Protein AF-A0A0D6L7L0-F1 (afdb_monomer)

Radius of gyration: 19.65 Å; Cα contacts (8 Å, |Δi|>4): 202; chains: 1; bounding box: 40×31×71 Å

Secondary structure (DSSP, 8-state):
-----------------------TTTS---EEEEETTT--EEEEEEE--TTT-EEEEEEE-SS-EEEEEEE-BTTTT-EEEETTEEEEEETTEEEEE-TTS-EEEEEEE--

Structure (mmCIF, N/CA/C/O backbone):
data_AF-A0A0D6L7L0-F1
#
_entry.id   AF-A0A0D6L7L0-F1
#
loop_
_atom_site.group_PDB
_atom_site.id
_atom_site.type_symbol
_atom_site.label_atom_id
_atom_site.label_alt_id
_atom_site.label_comp_id
_atom_site.label_asym_id
_atom_site.label_entity_id
_atom_site.label_seq_id
_atom_site.pdbx_PDB_ins_code
_atom_site.Cartn_x
_atom_site.Cartn_y
_atom_site.Cartn_z
_atom_site.occupancy
_atom_site.B_iso_or_equiv
_atom_site.auth_seq_id
_atom_site.auth_comp_id
_atom_site.auth_asym_id
_atom_site.auth_atom_id
_atom_site.pdbx_PDB_model_num
ATOM 1 N N . MET A 1 1 ? -24.333 -20.170 59.127 1.00 37.88 1 MET A N 1
ATOM 2 C CA . MET A 1 1 ? -23.248 -21.092 58.732 1.00 37.88 1 MET A CA 1
ATOM 3 C C . MET A 1 1 ? -22.608 -20.546 57.472 1.00 37.88 1 MET A C 1
ATOM 5 O O . MET A 1 1 ? -23.316 -20.328 56.500 1.00 37.88 1 MET A O 1
ATOM 9 N N . ALA A 1 2 ? -21.316 -20.231 57.535 1.00 33.78 2 ALA A N 1
ATOM 10 C CA . ALA A 1 2 ? -20.531 -19.780 56.394 1.00 33.78 2 ALA A CA 1
ATOM 11 C C . ALA A 1 2 ? -19.946 -20.996 55.666 1.00 33.78 2 ALA A C 1
ATOM 13 O O . ALA A 1 2 ? -19.421 -21.904 56.309 1.00 33.78 2 ALA A O 1
ATOM 14 N N . THR A 1 3 ? -19.986 -20.987 54.338 1.00 40.34 3 THR A N 1
ATOM 15 C CA . THR A 1 3 ? -19.141 -21.849 53.507 1.00 40.34 3 THR A CA 1
ATOM 16 C C . THR A 1 3 ? -18.537 -20.968 52.420 1.00 40.34 3 THR A C 1
ATOM 18 O O . THR A 1 3 ? -19.247 -20.266 51.706 1.00 40.34 3 THR A O 1
ATOM 21 N N . ILE A 1 4 ? -17.206 -20.926 52.399 1.00 45.66 4 ILE A N 1
ATOM 22 C CA . ILE A 1 4 ? -16.353 -20.106 51.532 1.00 45.66 4 ILE A CA 1
ATOM 23 C C . ILE A 1 4 ? -15.874 -20.979 50.355 1.00 45.66 4 ILE A C 1
ATOM 25 O O . ILE A 1 4 ? -15.735 -22.188 50.528 1.00 45.66 4 ILE A O 1
ATOM 29 N N . LEU A 1 5 ? -15.506 -20.313 49.245 1.00 41.06 5 LEU A N 1
ATOM 30 C CA . LEU A 1 5 ? -14.742 -20.754 48.051 1.00 41.06 5 LEU A CA 1
ATOM 31 C C . LEU A 1 5 ? -15.645 -21.211 46.885 1.00 41.06 5 LEU A C 1
ATOM 33 O O . LEU A 1 5 ? -16.557 -21.989 47.083 1.00 41.06 5 LEU A O 1
ATOM 37 N N . SER A 1 6 ? -15.488 -20.792 45.626 1.00 37.50 6 SER A N 1
ATOM 38 C CA . SER A 1 6 ? -14.376 -20.155 44.919 1.00 37.50 6 SER A CA 1
ATOM 39 C C . SER A 1 6 ? -14.898 -19.413 43.670 1.00 37.50 6 SER A C 1
ATOM 41 O O . SER A 1 6 ? -16.055 -19.519 43.280 1.00 37.50 6 SER A O 1
ATOM 43 N N . ARG A 1 7 ? -14.013 -18.614 43.083 1.00 43.06 7 ARG A N 1
ATOM 44 C CA . ARG A 1 7 ? -14.192 -17.517 42.129 1.00 43.06 7 ARG A CA 1
ATOM 45 C C . ARG A 1 7 ? -14.733 -17.902 40.738 1.00 43.06 7 ARG A C 1
ATOM 47 O O . ARG A 1 7 ? -14.266 -18.847 40.123 1.00 43.06 7 ARG A O 1
ATOM 54 N N . ARG A 1 8 ? -15.593 -17.004 40.232 1.00 46.03 8 ARG A N 1
ATOM 55 C CA . ARG A 1 8 ? -15.661 -16.430 38.868 1.00 46.03 8 ARG A CA 1
ATOM 56 C C . ARG A 1 8 ? -15.333 -17.353 37.685 1.00 46.03 8 ARG A C 1
ATOM 58 O O . ARG A 1 8 ? -14.169 -17.483 37.340 1.00 46.03 8 ARG A O 1
ATOM 65 N N . TYR A 1 9 ? -16.361 -17.739 36.934 1.00 35.69 9 TYR A N 1
ATOM 66 C CA . TYR A 1 9 ? -16.310 -17.758 35.467 1.00 35.69 9 TYR A CA 1
ATOM 67 C C . TYR A 1 9 ? -17.675 -17.313 34.934 1.00 35.69 9 TYR A C 1
ATOM 69 O O . TYR A 1 9 ? -18.637 -18.074 34.916 1.00 35.69 9 TYR A O 1
ATOM 77 N N . VAL A 1 10 ? -17.773 -16.033 34.569 1.00 38.84 10 VAL A N 1
ATOM 78 C CA . VAL A 1 10 ? -18.912 -15.506 33.812 1.00 38.84 10 VAL A CA 1
ATOM 79 C C . VAL A 1 10 ? -18.726 -15.990 32.377 1.00 38.84 10 VAL A C 1
ATOM 81 O O . VAL A 1 10 ? -17.854 -15.500 31.664 1.00 38.84 10 VAL A O 1
ATOM 84 N N . LEU A 1 11 ? -1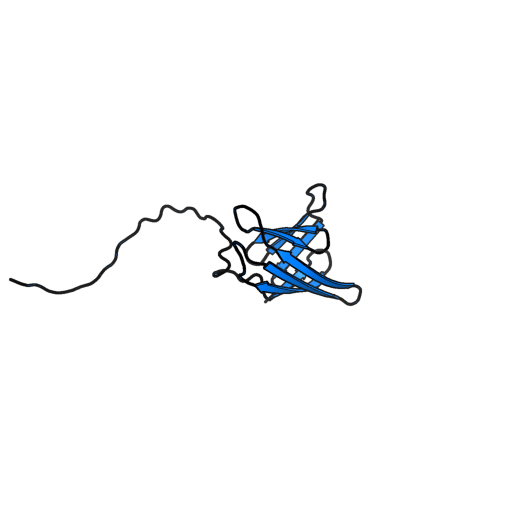9.504 -16.994 31.978 1.00 39.94 11 LEU A N 1
ATOM 85 C CA . LEU A 1 11 ? -19.617 -17.439 30.592 1.00 39.94 11 LEU A CA 1
ATOM 86 C C . LEU A 1 11 ? -20.422 -16.389 29.820 1.00 39.94 11 LEU A C 1
ATOM 88 O O . LEU A 1 11 ? -21.651 -16.403 29.837 1.00 39.94 11 LEU A O 1
ATOM 92 N N . ILE A 1 12 ? -19.731 -15.462 29.158 1.00 44.88 12 ILE A N 1
ATOM 93 C CA . ILE A 1 12 ? -20.353 -14.624 28.133 1.00 44.88 12 ILE A CA 1
ATOM 94 C C . ILE A 1 12 ? -20.426 -15.478 26.865 1.00 44.88 12 ILE A C 1
ATOM 96 O O . ILE A 1 12 ? -19.416 -15.752 26.222 1.00 44.88 12 ILE A O 1
ATOM 100 N N . HIS A 1 13 ? -21.636 -15.938 26.545 1.00 37.03 13 HIS A N 1
ATOM 101 C CA . HIS A 1 13 ? -21.997 -16.494 25.243 1.00 37.03 13 HIS A CA 1
ATOM 102 C C . HIS A 1 13 ? -21.946 -15.353 24.214 1.00 37.03 13 HIS A C 1
ATOM 104 O O . HIS A 1 13 ? -22.940 -14.684 23.939 1.00 37.03 13 HIS A O 1
ATOM 110 N N . SER A 1 14 ? -20.749 -15.075 23.703 1.00 39.44 14 SER A N 1
ATOM 111 C CA . SER A 1 14 ? -20.525 -14.099 22.643 1.00 39.44 14 SER A CA 1
ATOM 112 C C . SER A 1 14 ? -20.956 -14.709 21.313 1.00 39.44 14 SER A C 1
ATOM 114 O O . SER A 1 14 ? -20.230 -15.503 20.716 1.00 39.44 14 SER A O 1
ATOM 116 N N . SER A 1 15 ? -22.149 -14.346 20.848 1.00 41.50 15 SER A N 1
ATOM 117 C CA . SER A 1 15 ? -22.569 -14.548 19.463 1.00 41.50 15 SER A CA 1
ATOM 118 C C . SER A 1 15 ? -21.510 -13.959 18.531 1.00 41.50 15 SER A C 1
ATOM 120 O O . SER A 1 15 ? -21.223 -12.763 18.574 1.00 41.50 15 SER A O 1
ATOM 122 N N . ALA A 1 16 ? -20.904 -14.819 17.720 1.00 45.72 16 ALA A N 1
ATOM 123 C CA . ALA A 1 16 ? -19.863 -14.481 16.770 1.00 45.72 16 ALA A CA 1
ATOM 124 C C . ALA A 1 16 ? -20.340 -13.421 15.759 1.00 45.72 16 ALA A C 1
ATOM 126 O O . ALA A 1 16 ? -20.947 -13.752 14.744 1.00 45.72 16 ALA A O 1
ATOM 127 N N . CYS A 1 17 ? -19.999 -12.151 15.986 1.00 39.34 17 CYS A N 1
ATOM 128 C CA . CYS A 1 17 ? -19.551 -11.333 14.868 1.00 39.34 17 CYS A CA 1
ATOM 129 C C . CYS A 1 17 ? -18.041 -11.518 14.775 1.00 39.34 17 CYS A C 1
ATOM 131 O O . CYS A 1 17 ? -17.296 -10.936 15.561 1.00 39.34 17 CYS A O 1
ATOM 133 N N . ILE A 1 18 ? -17.583 -12.301 13.797 1.00 37.53 18 ILE A N 1
ATOM 134 C CA . ILE A 1 18 ? -16.221 -12.171 13.265 1.00 37.53 18 ILE A CA 1
ATOM 135 C C . ILE A 1 18 ? -16.203 -10.849 12.491 1.00 37.53 18 ILE A C 1
ATOM 137 O O . ILE A 1 18 ? -16.254 -10.782 11.266 1.00 37.53 18 ILE A O 1
ATOM 141 N N . CYS A 1 19 ? -16.259 -9.763 13.244 1.00 37.91 19 CYS A N 1
ATOM 142 C CA . CYS A 1 19 ? -16.050 -8.427 12.762 1.00 37.91 19 CYS A CA 1
ATOM 143 C C . CYS A 1 19 ? -14.525 -8.309 12.658 1.00 37.91 19 CYS A C 1
ATOM 145 O O . CYS A 1 19 ? -13.864 -8.127 13.675 1.00 37.91 19 CYS A O 1
ATOM 147 N N . PHE A 1 20 ? -13.968 -8.467 11.451 1.00 46.94 20 PHE A N 1
ATOM 148 C CA . PHE A 1 20 ? -12.577 -8.126 11.113 1.00 46.94 20 PHE A CA 1
ATOM 149 C C . PHE A 1 20 ? -12.352 -6.619 11.299 1.00 46.94 20 PHE A C 1
ATOM 151 O O . PHE A 1 20 ? -12.112 -5.879 10.346 1.00 46.94 20 PHE A O 1
ATOM 158 N N . ARG A 1 21 ? -12.488 -6.126 12.528 1.00 44.41 21 ARG A N 1
ATOM 159 C CA . ARG A 1 21 ? -11.803 -4.912 12.914 1.00 44.41 21 ARG A CA 1
ATOM 160 C C . ARG A 1 21 ? -10.345 -5.332 12.904 1.00 44.41 21 ARG A C 1
ATOM 162 O O . ARG A 1 21 ? -9.982 -6.269 13.611 1.00 44.41 21 ARG A O 1
ATOM 169 N N . SER A 1 22 ? -9.550 -4.722 12.038 1.00 48.56 22 SER A N 1
ATOM 170 C CA . SER A 1 22 ? -8.099 -4.778 12.148 1.00 48.56 22 SER A CA 1
ATOM 171 C C . SER A 1 22 ? -7.779 -4.110 13.481 1.00 48.56 22 SER A C 1
ATOM 173 O O . SER A 1 22 ? -7.553 -2.906 13.510 1.00 48.56 22 SER A O 1
ATOM 175 N N . ASP A 1 23 ? -7.933 -4.817 14.604 1.00 45.91 23 ASP A N 1
ATOM 176 C CA . ASP A 1 23 ? -7.568 -4.260 15.892 1.00 45.91 23 ASP A CA 1
ATOM 177 C C . ASP A 1 23 ? -6.066 -3.991 15.782 1.00 45.91 23 ASP A C 1
ATOM 179 O O . ASP A 1 23 ? -5.292 -4.942 15.605 1.00 45.91 23 ASP A O 1
ATOM 183 N N . PRO A 1 24 ? -5.629 -2.719 15.801 1.00 48.72 24 PRO A N 1
ATOM 184 C CA . PRO A 1 24 ? -4.225 -2.407 15.583 1.00 48.72 24 PRO A CA 1
ATOM 185 C C . PRO A 1 24 ? -3.333 -3.038 16.663 1.00 48.72 24 PRO A C 1
ATOM 187 O O . PRO A 1 24 ? -2.118 -3.134 16.479 1.00 48.72 24 PRO A O 1
ATOM 190 N N . SER A 1 25 ? -3.929 -3.472 17.785 1.00 47.09 25 SER A N 1
ATOM 191 C CA . SER A 1 25 ? -3.254 -4.215 18.846 1.00 47.09 25 SER A CA 1
ATOM 192 C C . SER A 1 25 ? -3.001 -5.692 18.511 1.00 47.09 25 SER A C 1
ATOM 194 O O . SER A 1 25 ? -2.004 -6.243 18.978 1.00 47.09 25 SER A O 1
ATOM 196 N N . GLU A 1 26 ? -3.826 -6.324 17.668 1.00 51.03 26 GLU A N 1
ATOM 197 C CA . GLU A 1 26 ? -3.698 -7.744 17.299 1.00 51.03 26 GLU A CA 1
ATOM 198 C C . GLU A 1 26 ? -2.933 -7.953 15.981 1.00 51.03 26 GLU A C 1
ATOM 200 O O . GLU A 1 26 ? -2.345 -9.015 15.765 1.00 51.03 26 GLU A O 1
ATOM 205 N N . CYS A 1 27 ? -2.852 -6.934 15.115 1.00 65.06 27 CYS A N 1
ATOM 206 C CA . CYS A 1 27 ? -1.995 -6.971 13.935 1.00 65.06 27 CYS A CA 1
ATOM 207 C C . CYS A 1 27 ? -1.328 -5.622 13.647 1.00 65.06 27 CYS A C 1
ATOM 209 O O . CYS A 1 27 ? -1.933 -4.667 13.175 1.00 65.06 27 CYS A O 1
ATOM 211 N N . THR A 1 28 ? -0.019 -5.547 13.894 1.00 73.38 28 THR A N 1
ATOM 212 C CA . THR A 1 28 ? 0.732 -4.330 13.577 1.00 73.38 28 THR A CA 1
ATOM 213 C C . THR A 1 28 ? 0.945 -4.206 12.067 1.00 73.38 28 THR A C 1
ATOM 215 O O . THR A 1 28 ? 1.458 -5.129 11.424 1.00 73.38 28 THR A O 1
ATOM 218 N N . TRP A 1 29 ? 0.594 -3.059 11.484 1.00 85.94 29 TRP A N 1
ATOM 219 C CA . TRP A 1 29 ? 0.964 -2.728 10.101 1.00 85.94 29 TRP A CA 1
ATOM 220 C C . TRP A 1 29 ? 2.433 -2.314 9.951 1.00 85.94 29 TRP A C 1
ATOM 222 O O . TRP A 1 29 ? 2.948 -2.233 8.834 1.00 85.94 29 TRP A O 1
ATOM 232 N N . SER A 1 30 ? 3.143 -2.156 11.071 1.00 90.31 30 SER A N 1
ATOM 233 C CA . SER A 1 30 ? 4.592 -2.000 11.075 1.00 90.31 30 SER A CA 1
ATOM 234 C C . SER A 1 30 ? 5.285 -3.264 10.579 1.00 90.31 30 SER A C 1
ATOM 236 O O . SER A 1 30 ? 4.929 -4.382 10.964 1.00 90.31 30 SER A O 1
ATOM 238 N N . GLY A 1 31 ? 6.328 -3.096 9.777 1.00 92.06 31 GLY A N 1
ATOM 239 C CA . GLY A 1 31 ? 7.211 -4.173 9.359 1.00 92.06 31 GLY A CA 1
ATOM 240 C C . GLY A 1 31 ? 7.618 -4.080 7.899 1.00 92.06 31 GLY A C 1
ATOM 241 O O . GLY A 1 31 ? 7.474 -3.049 7.242 1.00 92.06 31 GLY A O 1
ATOM 242 N N . ARG A 1 32 ? 8.158 -5.194 7.410 1.00 93.75 32 ARG A N 1
ATOM 243 C CA . ARG A 1 32 ? 8.570 -5.359 6.020 1.00 93.75 32 ARG A CA 1
ATOM 244 C C . ARG A 1 32 ? 7.416 -5.917 5.199 1.00 93.75 32 ARG A C 1
ATOM 246 O O . ARG A 1 32 ? 6.687 -6.800 5.648 1.00 93.75 32 ARG A O 1
ATOM 253 N N . TRP A 1 33 ? 7.284 -5.400 3.995 1.00 94.75 33 TRP A N 1
ATOM 254 C CA . TRP A 1 33 ? 6.254 -5.733 3.033 1.00 94.75 33 TRP A CA 1
ATOM 255 C C . TRP A 1 33 ? 6.900 -5.945 1.670 1.00 94.75 33 TRP A C 1
ATOM 257 O O . TRP A 1 33 ? 7.948 -5.371 1.363 1.00 94.75 33 TRP A O 1
ATOM 267 N N . MET A 1 34 ? 6.259 -6.761 0.843 1.00 95.19 34 MET A N 1
ATOM 268 C CA . MET A 1 34 ? 6.691 -7.010 -0.523 1.00 95.19 34 MET A CA 1
ATOM 269 C C . MET A 1 34 ? 5.543 -6.761 -1.491 1.00 95.19 34 MET A C 1
ATOM 271 O O . MET A 1 34 ? 4.433 -7.257 -1.292 1.00 95.19 34 MET A O 1
ATOM 275 N N . GLY A 1 35 ? 5.814 -5.981 -2.536 1.00 94.19 35 GLY A N 1
ATOM 276 C CA . GLY A 1 35 ? 4.860 -5.764 -3.618 1.00 94.19 35 GLY A CA 1
ATOM 277 C C . GLY A 1 35 ? 4.767 -6.991 -4.519 1.00 94.19 35 GLY A C 1
ATOM 278 O O . GLY A 1 35 ? 5.777 -7.425 -5.062 1.00 94.19 35 GLY A O 1
ATOM 279 N N . ALA A 1 36 ? 3.566 -7.528 -4.714 1.00 93.69 36 ALA A N 1
ATOM 280 C CA . ALA A 1 36 ? 3.316 -8.699 -5.548 1.00 93.69 36 ALA A CA 1
ATOM 281 C C . ALA A 1 36 ? 3.654 -8.442 -7.021 1.00 93.69 36 ALA A C 1
ATOM 283 O O . ALA A 1 36 ? 4.322 -9.263 -7.642 1.00 93.69 36 ALA A O 1
ATOM 284 N N . ASN A 1 37 ? 3.266 -7.280 -7.555 1.00 91.06 37 ASN A N 1
ATOM 285 C CA . ASN A 1 37 ? 3.479 -6.968 -8.972 1.00 91.06 37 ASN A CA 1
ATOM 286 C C . ASN A 1 37 ? 4.821 -6.276 -9.227 1.00 91.06 37 ASN A C 1
ATOM 288 O O . ASN A 1 37 ? 5.354 -6.345 -10.329 1.00 91.06 37 ASN A O 1
ATOM 292 N N . THR A 1 38 ? 5.368 -5.590 -8.222 1.00 89.12 38 THR A N 1
ATOM 293 C CA . THR A 1 38 ? 6.572 -4.761 -8.383 1.00 89.12 38 THR A CA 1
ATOM 294 C C . THR A 1 38 ? 7.827 -5.362 -7.761 1.00 89.12 38 THR A C 1
ATOM 296 O O . THR A 1 38 ? 8.911 -4.837 -7.988 1.00 89.12 38 THR A O 1
ATOM 299 N N . ALA A 1 39 ? 7.700 -6.408 -6.936 1.00 89.75 39 ALA A N 1
ATOM 300 C CA . ALA A 1 39 ? 8.782 -6.975 -6.123 1.00 89.75 39 ALA A CA 1
ATOM 301 C C . ALA A 1 39 ? 9.541 -5.933 -5.270 1.00 89.75 39 ALA A C 1
ATOM 303 O O . ALA A 1 39 ? 10.674 -6.151 -4.842 1.00 89.75 39 ALA A O 1
ATOM 304 N N . HIS A 1 40 ? 8.919 -4.780 -5.006 1.00 91.94 40 HIS A N 1
ATOM 305 C CA . HIS A 1 40 ? 9.512 -3.740 -4.179 1.00 91.94 40 HIS A CA 1
ATOM 306 C C . HIS A 1 40 ? 9.633 -4.225 -2.735 1.00 91.94 40 HIS A C 1
ATOM 308 O O . HIS A 1 40 ? 8.705 -4.841 -2.212 1.00 91.94 40 HIS A O 1
ATOM 314 N N . ASN A 1 41 ? 10.757 -3.909 -2.091 1.00 92.75 41 ASN A N 1
ATOM 315 C CA . ASN A 1 41 ? 10.929 -4.065 -0.653 1.00 92.75 41 ASN A CA 1
ATOM 316 C C . ASN A 1 41 ? 10.441 -2.782 0.020 1.00 92.75 41 ASN A C 1
ATOM 318 O O . ASN A 1 41 ? 10.997 -1.703 -0.214 1.00 92.75 41 ASN A O 1
ATOM 322 N N . ILE A 1 42 ? 9.367 -2.902 0.794 1.00 95.81 42 ILE A N 1
ATOM 323 C CA . ILE A 1 42 ? 8.727 -1.778 1.464 1.00 95.81 42 ILE A CA 1
ATOM 324 C C . ILE A 1 42 ? 8.871 -1.963 2.969 1.00 95.81 42 ILE A C 1
ATOM 326 O O . ILE A 1 42 ? 8.623 -3.040 3.506 1.00 95.81 42 ILE A O 1
ATOM 330 N N . TYR A 1 43 ? 9.251 -0.903 3.666 1.00 95.38 43 TYR A N 1
ATOM 331 C CA . TYR A 1 43 ? 9.238 -0.860 5.118 1.00 95.38 43 TYR A CA 1
ATOM 332 C C . TYR A 1 43 ? 8.205 0.153 5.578 1.00 95.38 43 TYR A C 1
ATOM 334 O O . TYR A 1 43 ? 8.293 1.319 5.198 1.00 95.38 43 TYR A O 1
ATOM 342 N N . CYS A 1 44 ? 7.255 -0.290 6.396 1.00 94.69 44 CYS A N 1
ATOM 343 C CA . CYS A 1 44 ? 6.225 0.568 6.956 1.00 94.69 44 CYS A CA 1
ATOM 344 C C . CYS A 1 44 ? 6.320 0.619 8.478 1.00 94.69 44 CYS A C 1
ATOM 346 O O . CYS A 1 44 ? 6.642 -0.376 9.134 1.00 94.69 44 CYS A O 1
ATOM 348 N N . ARG A 1 45 ? 5.989 1.775 9.040 1.00 93.69 45 ARG A N 1
ATOM 349 C CA . ARG A 1 45 ? 5.809 2.014 10.465 1.00 93.69 45 ARG A CA 1
ATOM 350 C C . ARG A 1 45 ? 4.387 2.508 10.690 1.00 93.69 45 ARG A C 1
ATOM 352 O O . ARG A 1 45 ? 3.977 3.497 10.100 1.00 93.69 45 ARG A O 1
ATOM 359 N N . TYR A 1 46 ? 3.664 1.812 11.551 1.00 91.44 46 TYR A N 1
ATOM 360 C CA . TYR A 1 46 ? 2.366 2.223 12.055 1.00 91.44 46 TYR A CA 1
ATOM 361 C C . TYR A 1 46 ? 2.531 2.973 13.374 1.00 91.44 46 TYR A C 1
ATOM 363 O O . TYR A 1 46 ? 3.191 2.469 14.288 1.00 91.44 46 TYR A O 1
ATOM 371 N N . ASP A 1 47 ? 1.889 4.131 13.480 1.00 90.12 47 ASP A N 1
ATOM 372 C CA . ASP A 1 47 ? 1.772 4.896 14.713 1.00 90.12 47 ASP A CA 1
ATOM 373 C C . ASP A 1 47 ? 0.291 4.961 15.125 1.00 90.12 47 ASP A C 1
ATOM 375 O O . ASP A 1 47 ? -0.582 5.356 14.353 1.00 90.12 47 ASP A O 1
ATOM 379 N N . ASN A 1 48 ? -0.010 4.567 16.366 1.00 86.31 48 ASN A N 1
ATOM 380 C CA . ASN A 1 48 ? -1.379 4.519 16.888 1.00 86.31 48 ASN A CA 1
ATOM 381 C C . ASN A 1 48 ? -1.849 5.901 17.378 1.00 86.31 48 ASN A C 1
ATOM 383 O O . ASN A 1 48 ? -2.063 6.110 18.573 1.00 86.31 48 ASN A O 1
ATOM 387 N N . ILE A 1 49 ? -1.930 6.859 16.457 1.00 82.94 49 ILE A N 1
ATOM 388 C CA . ILE A 1 49 ? -2.393 8.227 16.705 1.00 82.94 49 ILE A CA 1
ATOM 389 C C . ILE A 1 49 ? -3.782 8.464 16.092 1.00 82.94 49 ILE A C 1
ATOM 391 O O . ILE A 1 49 ? -4.101 7.967 15.017 1.00 82.94 49 ILE A O 1
ATOM 395 N N . GLY A 1 50 ? -4.633 9.240 16.765 1.00 80.88 50 GLY A N 1
ATOM 396 C CA . GLY A 1 50 ? -6.001 9.491 16.293 1.00 80.88 50 GLY A CA 1
ATOM 397 C C . GLY A 1 50 ? -6.922 8.271 16.428 1.00 80.88 50 GLY A C 1
ATOM 398 O O . GLY A 1 50 ? -6.764 7.464 17.340 1.00 80.88 50 GLY A O 1
ATOM 399 N N . THR A 1 51 ? -7.932 8.162 15.558 1.00 84.50 51 THR A N 1
ATOM 400 C CA . THR A 1 51 ? -8.963 7.108 15.651 1.00 84.50 51 THR A CA 1
ATOM 401 C C . THR A 1 51 ? -8.494 5.758 15.111 1.00 84.50 51 THR A C 1
ATOM 403 O O . THR A 1 51 ? -8.821 4.726 15.693 1.00 84.50 51 THR A O 1
ATOM 406 N N . CYS A 1 52 ? -7.754 5.766 14.002 1.00 87.56 52 CYS A N 1
ATOM 407 C CA . CYS A 1 52 ? -7.351 4.563 13.270 1.00 87.56 52 CYS A CA 1
ATOM 408 C C . CYS A 1 52 ? -5.828 4.409 13.131 1.00 87.56 52 CYS A C 1
ATOM 410 O O . CYS A 1 52 ? -5.377 3.403 12.587 1.00 87.56 52 CYS A O 1
ATOM 412 N N . GLY A 1 53 ? -5.049 5.390 13.594 1.00 89.88 53 GLY A N 1
ATOM 413 C CA . GLY A 1 53 ? -3.607 5.438 13.384 1.00 89.88 53 GLY A CA 1
ATOM 414 C C . GLY A 1 53 ? -3.191 6.066 12.056 1.00 89.88 53 GLY A C 1
ATOM 415 O O . GLY A 1 53 ? -4.012 6.403 11.201 1.00 89.88 53 GLY A O 1
ATOM 416 N N . SER A 1 54 ? -1.879 6.182 11.890 1.00 92.38 54 SER A N 1
ATOM 417 C CA . SER A 1 54 ? -1.219 6.594 10.654 1.00 92.38 54 SER A CA 1
ATOM 418 C C . SER A 1 54 ? -0.134 5.587 10.276 1.00 92.38 54 SER A C 1
ATOM 420 O O . SER A 1 54 ? 0.337 4.797 11.103 1.00 92.38 54 SER A O 1
ATOM 422 N N . ILE A 1 55 ? 0.243 5.576 9.001 1.00 93.19 55 ILE A N 1
ATOM 423 C CA . ILE A 1 55 ? 1.296 4.713 8.475 1.00 93.19 55 ILE A CA 1
ATOM 424 C C . ILE A 1 55 ? 2.299 5.539 7.672 1.00 93.19 55 ILE A C 1
ATOM 426 O O . ILE A 1 55 ? 1.923 6.339 6.820 1.00 93.19 55 ILE A O 1
ATOM 430 N N . ASP A 1 56 ? 3.584 5.333 7.939 1.00 95.81 56 ASP A N 1
ATOM 431 C CA . ASP A 1 56 ? 4.704 5.872 7.167 1.00 95.81 56 ASP 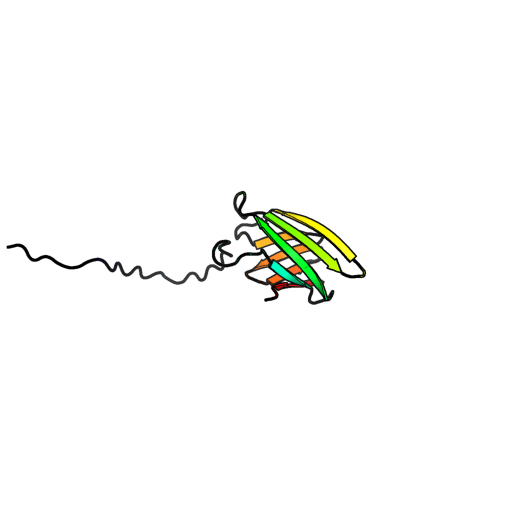A CA 1
ATOM 432 C C . ASP A 1 56 ? 5.417 4.715 6.472 1.00 95.81 56 ASP A C 1
ATOM 434 O O . ASP A 1 56 ? 5.874 3.780 7.129 1.00 95.81 56 ASP A O 1
ATOM 438 N N . CYS A 1 57 ? 5.485 4.747 5.144 1.00 95.94 57 CYS A N 1
ATOM 439 C CA . CYS A 1 57 ? 6.081 3.692 4.338 1.00 95.94 57 CYS A CA 1
ATOM 440 C C . CYS A 1 57 ? 7.229 4.229 3.487 1.00 95.94 57 CYS A C 1
ATOM 442 O O . CYS A 1 57 ? 7.157 5.301 2.887 1.00 95.94 57 CYS A O 1
ATOM 444 N N . SER A 1 58 ? 8.271 3.417 3.359 1.00 96.69 58 SER A N 1
ATOM 445 C CA . SER A 1 58 ? 9.429 3.670 2.510 1.00 96.69 58 SER A CA 1
ATOM 446 C C . SER A 1 58 ? 9.648 2.500 1.560 1.00 96.69 58 SER A C 1
ATOM 448 O O . SER A 1 58 ? 9.635 1.340 1.964 1.00 96.69 58 SER A O 1
ATOM 450 N N . ILE A 1 59 ? 9.842 2.803 0.282 1.00 94.88 59 ILE A N 1
ATOM 451 C CA . ILE A 1 59 ? 10.198 1.844 -0.757 1.00 94.88 59 ILE A CA 1
ATOM 452 C C . ILE A 1 59 ? 11.694 1.966 -0.995 1.00 94.88 59 ILE A C 1
ATOM 454 O O . ILE A 1 59 ? 12.188 3.045 -1.330 1.00 94.88 59 ILE A O 1
ATOM 458 N N . ASN A 1 60 ? 12.403 0.8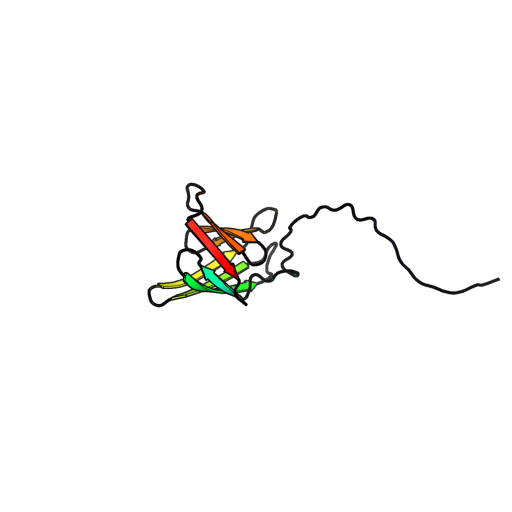51 -0.858 1.00 88.38 60 ASN A N 1
ATOM 459 C CA . ASN A 1 60 ? 13.820 0.769 -1.170 1.00 88.38 60 ASN A CA 1
ATOM 460 C C . ASN A 1 60 ? 14.053 -0.313 -2.228 1.00 88.38 60 ASN A C 1
ATOM 462 O O . ASN A 1 60 ? 14.245 -1.488 -1.913 1.00 88.38 60 ASN A O 1
ATOM 466 N N . HIS A 1 61 ? 14.026 0.096 -3.493 1.00 85.56 61 HIS A N 1
ATOM 467 C CA . HIS A 1 61 ? 14.353 -0.740 -4.640 1.00 85.56 61 HIS A CA 1
ATOM 468 C C . HIS A 1 61 ? 15.424 -0.061 -5.506 1.00 85.56 61 HIS A C 1
ATOM 470 O O . HIS A 1 61 ? 15.624 1.152 -5.433 1.00 85.56 61 HIS A O 1
ATOM 476 N N . PHE A 1 62 ? 16.130 -0.833 -6.340 1.00 84.00 62 PHE A N 1
ATOM 477 C CA . PHE A 1 62 ? 17.194 -0.295 -7.197 1.00 84.00 62 PHE A CA 1
ATOM 478 C C . PHE A 1 62 ? 16.678 0.794 -8.153 1.00 84.00 62 PHE A C 1
ATOM 480 O O . PHE A 1 62 ? 17.335 1.811 -8.347 1.00 84.00 62 PHE A O 1
ATOM 487 N N . THR A 1 63 ? 15.481 0.595 -8.708 1.00 83.56 63 THR A N 1
ATOM 488 C CA . THR A 1 63 ? 14.851 1.508 -9.676 1.00 83.56 63 THR A CA 1
ATOM 489 C C . THR A 1 63 ? 13.969 2.581 -9.043 1.00 83.56 63 THR A C 1
ATOM 491 O O . THR A 1 63 ? 13.630 3.552 -9.713 1.00 83.56 63 THR A O 1
ATOM 494 N N . LEU A 1 64 ? 13.573 2.418 -7.777 1.00 85.56 64 LEU A N 1
ATOM 495 C CA . LEU A 1 64 ? 12.644 3.322 -7.106 1.00 85.56 64 LEU A CA 1
ATOM 496 C C . LEU A 1 64 ? 12.981 3.449 -5.621 1.00 85.56 64 LEU A C 1
ATOM 498 O O . LEU A 1 64 ? 12.981 2.463 -4.881 1.00 85.56 64 LEU A O 1
ATOM 502 N N . LYS A 1 65 ? 13.191 4.693 -5.190 1.00 92.94 65 LYS A N 1
ATOM 503 C CA . LYS A 1 65 ? 13.303 5.083 -3.785 1.00 92.94 65 LYS A CA 1
ATOM 504 C C . LYS A 1 65 ? 12.250 6.138 -3.499 1.00 92.94 65 LYS A C 1
ATOM 506 O O . LYS A 1 65 ? 12.262 7.191 -4.129 1.00 92.94 65 LYS A O 1
ATOM 511 N N . ALA A 1 66 ? 11.335 5.845 -2.588 1.00 94.56 66 ALA A N 1
ATOM 512 C CA . ALA A 1 66 ? 10.234 6.743 -2.266 1.00 94.56 66 ALA A CA 1
ATOM 513 C C . ALA A 1 66 ? 9.851 6.606 -0.793 1.00 94.56 66 ALA A C 1
ATOM 515 O O . ALA A 1 66 ? 10.006 5.534 -0.212 1.00 94.56 66 ALA A O 1
ATOM 516 N N . GLN A 1 67 ? 9.324 7.675 -0.206 1.00 96.56 67 GLN A N 1
ATOM 517 C CA . GLN A 1 67 ? 8.744 7.666 1.132 1.00 96.56 67 GLN A CA 1
ATOM 518 C C . GLN A 1 67 ? 7.431 8.439 1.103 1.00 96.56 67 GLN A C 1
ATOM 520 O O . GLN A 1 67 ? 7.326 9.465 0.429 1.00 96.56 67 GLN A O 1
ATOM 525 N N . ASN A 1 68 ? 6.419 7.917 1.784 1.00 96.69 68 ASN A N 1
ATOM 526 C CA . ASN A 1 68 ? 5.106 8.530 1.852 1.00 96.69 68 ASN A CA 1
ATOM 527 C C . ASN A 1 68 ? 4.386 8.065 3.117 1.00 96.69 68 ASN A C 1
ATOM 529 O O . ASN A 1 68 ? 4.551 6.919 3.539 1.00 96.69 68 ASN A O 1
ATOM 533 N N . SER A 1 69 ? 3.581 8.951 3.688 1.00 95.94 69 SER A N 1
ATOM 534 C CA . SER A 1 69 ? 2.782 8.674 4.872 1.00 95.94 69 SER A CA 1
ATOM 535 C C . SER A 1 69 ? 1.329 9.065 4.652 1.00 95.94 69 SER A C 1
ATOM 537 O O . SER A 1 69 ? 1.019 9.907 3.807 1.00 95.94 69 SER A O 1
ATOM 539 N N . SER A 1 70 ? 0.439 8.414 5.393 1.00 94.88 70 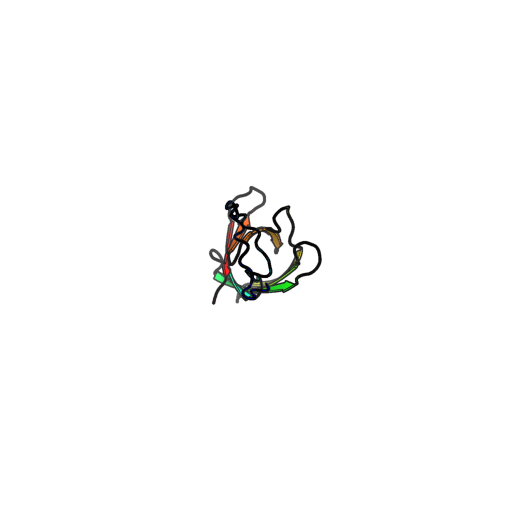SER A N 1
ATOM 540 C CA . SER A 1 70 ? -1.002 8.608 5.287 1.00 94.88 70 SER A CA 1
ATOM 541 C C . SER A 1 70 ? -1.696 8.230 6.584 1.00 94.88 70 SER A C 1
ATOM 543 O O . SER A 1 70 ? -1.260 7.315 7.290 1.00 94.88 70 SER A O 1
ATOM 545 N N . ASP A 1 71 ? -2.794 8.913 6.876 1.00 94.00 71 ASP A N 1
ATOM 546 C CA . ASP A 1 71 ? -3.703 8.494 7.933 1.00 94.00 71 ASP A CA 1
ATOM 547 C C . ASP A 1 71 ? -4.527 7.300 7.451 1.00 94.00 71 ASP A C 1
ATOM 549 O O . ASP A 1 71 ? -4.929 7.218 6.287 1.00 94.00 71 ASP A O 1
ATO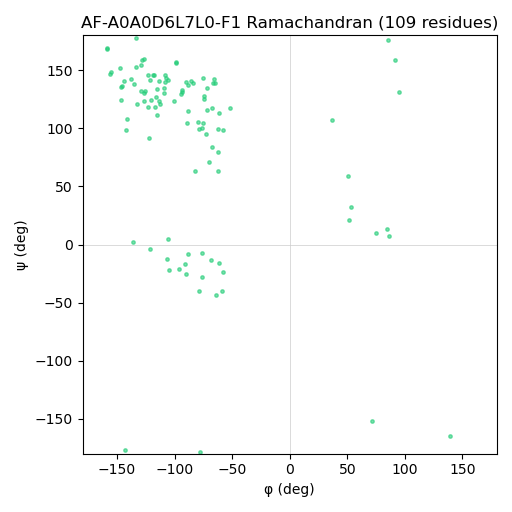M 553 N N . ILE A 1 72 ? -4.808 6.367 8.356 1.00 92.25 72 ILE A N 1
ATOM 554 C CA . ILE A 1 72 ? -5.765 5.304 8.074 1.00 92.25 72 ILE A CA 1
ATOM 555 C C . ILE A 1 72 ? -7.167 5.819 8.364 1.00 92.25 72 ILE A C 1
ATOM 557 O O . ILE A 1 72 ? -7.413 6.491 9.363 1.00 92.25 72 ILE A O 1
ATOM 561 N N . TYR A 1 73 ? -8.111 5.475 7.495 1.00 92.69 73 TYR A N 1
ATOM 562 C CA . TYR A 1 73 ? -9.478 5.962 7.594 1.0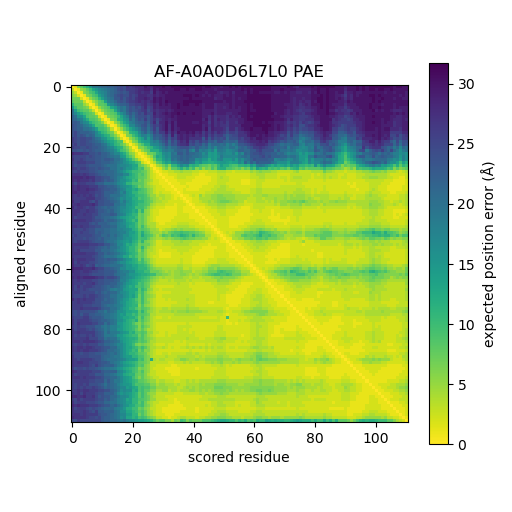0 92.69 73 TYR A CA 1
ATOM 563 C C . TYR A 1 73 ? -10.518 4.904 7.198 1.00 92.69 73 TYR A C 1
ATOM 565 O O . TYR A 1 73 ? -10.212 3.742 6.914 1.00 92.69 73 TYR A O 1
ATOM 573 N N . GLY A 1 74 ? -11.784 5.326 7.208 1.00 90.69 74 GLY A N 1
ATOM 574 C CA . GLY A 1 74 ? -12.952 4.487 6.953 1.00 90.69 74 GLY A CA 1
ATOM 575 C C . GLY A 1 74 ? -13.536 3.887 8.230 1.00 90.69 74 GLY A C 1
ATOM 576 O O . GLY A 1 74 ? -12.857 3.756 9.245 1.00 90.69 74 GLY A O 1
ATOM 577 N N . ASP A 1 75 ? -14.805 3.484 8.164 1.00 88.75 75 ASP A N 1
ATOM 578 C CA . ASP A 1 75 ? -15.572 3.010 9.328 1.00 88.75 75 ASP A CA 1
ATOM 579 C C . ASP A 1 75 ? -14.932 1.809 10.041 1.00 88.75 75 ASP A C 1
ATOM 581 O O . ASP A 1 75 ? -15.191 1.557 11.218 1.00 88.75 75 ASP A O 1
ATOM 585 N N . ARG A 1 76 ? -14.101 1.047 9.320 1.00 87.88 76 ARG A N 1
ATOM 586 C CA . ARG A 1 76 ? -13.405 -0.139 9.830 1.00 87.88 76 ARG A CA 1
ATOM 587 C C . ARG A 1 76 ? -11.915 0.081 10.077 1.00 87.88 76 ARG A C 1
ATOM 589 O O . ARG A 1 76 ? -11.249 -0.891 10.421 1.00 87.88 76 ARG A O 1
ATOM 596 N N . CYS A 1 77 ? -11.410 1.306 9.915 1.00 89.81 77 CYS A N 1
ATOM 597 C CA . CYS A 1 77 ? -9.977 1.597 9.906 1.00 89.81 77 CYS A CA 1
ATOM 598 C C . CYS A 1 77 ? -9.245 0.656 8.939 1.00 89.81 77 CYS A C 1
ATOM 600 O O . CYS A 1 77 ? -8.432 -0.159 9.354 1.00 89.81 77 CYS A O 1
ATOM 602 N N . ASP A 1 78 ? -9.618 0.679 7.662 1.00 90.81 78 ASP A N 1
ATOM 603 C CA . ASP A 1 78 ? -9.115 -0.265 6.658 1.00 90.81 78 ASP A CA 1
ATOM 604 C C . ASP A 1 78 ? -8.740 0.400 5.332 1.00 90.81 78 ASP A C 1
ATOM 606 O O . ASP A 1 78 ? -8.336 -0.296 4.405 1.00 90.81 78 ASP A O 1
ATOM 610 N N . ARG A 1 79 ? -8.854 1.726 5.217 1.00 94.88 79 ARG A N 1
ATOM 611 C CA . ARG A 1 79 ? -8.505 2.473 4.004 1.00 94.88 79 ARG A CA 1
ATOM 612 C C . ARG A 1 79 ? -7.241 3.282 4.216 1.00 94.88 79 ARG A C 1
ATOM 614 O O . ARG A 1 79 ? -7.055 3.861 5.284 1.00 94.88 79 ARG A O 1
ATOM 621 N N . ILE A 1 80 ? -6.390 3.304 3.199 1.00 95.06 80 ILE A N 1
ATOM 622 C CA . ILE A 1 80 ? -5.099 3.990 3.225 1.00 95.06 80 ILE A CA 1
ATOM 623 C C . ILE A 1 80 ? -4.814 4.537 1.832 1.00 95.06 80 ILE A C 1
ATOM 625 O O . ILE A 1 80 ? -4.961 3.799 0.864 1.00 95.06 80 ILE A O 1
ATOM 629 N N . ASP A 1 81 ? -4.327 5.769 1.730 1.00 95.62 81 ASP A N 1
ATOM 630 C CA . ASP A 1 81 ? -3.928 6.355 0.448 1.00 95.62 81 ASP A CA 1
ATOM 631 C C . ASP A 1 81 ? -2.422 6.622 0.458 1.00 95.62 81 ASP A C 1
ATOM 633 O O . ASP A 1 81 ? -1.961 7.481 1.203 1.00 95.62 81 ASP A O 1
ATOM 637 N N . LEU A 1 82 ? -1.642 5.893 -0.343 1.00 93.75 82 LEU A N 1
ATOM 638 C CA . LEU A 1 82 ? -0.179 6.014 -0.382 1.00 93.75 82 LEU A CA 1
ATOM 639 C C . LEU A 1 82 ? 0.340 5.983 -1.815 1.00 93.75 82 LEU A C 1
ATOM 641 O O . LEU A 1 82 ? -0.138 5.215 -2.645 1.00 93.75 82 LEU A O 1
ATOM 645 N N . PHE A 1 83 ? 1.373 6.781 -2.097 1.00 91.88 83 PHE A N 1
ATOM 646 C CA . PHE A 1 83 ? 2.049 6.812 -3.406 1.00 91.88 83 PHE A CA 1
ATOM 647 C C . PHE A 1 83 ? 1.093 7.042 -4.597 1.00 91.88 83 PHE A C 1
ATOM 649 O O . PHE A 1 83 ? 1.326 6.535 -5.692 1.00 91.88 83 PHE A O 1
ATOM 656 N N . GLY A 1 84 ? 0.010 7.797 -4.380 1.00 90.00 84 GLY A N 1
ATOM 657 C CA . GLY A 1 84 ? -1.025 8.047 -5.391 1.00 90.00 84 GLY A CA 1
ATOM 658 C C . GLY A 1 84 ? -1.970 6.867 -5.645 1.00 90.00 84 GLY A C 1
ATOM 659 O O . GLY A 1 84 ? -2.747 6.916 -6.592 1.00 90.00 84 GLY A O 1
ATOM 660 N N . LEU A 1 85 ? -1.913 5.817 -4.821 1.00 92.06 85 LEU A N 1
ATOM 661 C CA . LEU A 1 85 ? -2.795 4.655 -4.881 1.00 92.06 85 LEU A CA 1
ATOM 662 C C . LEU A 1 85 ? -3.770 4.669 -3.708 1.00 92.06 85 LEU A C 1
ATOM 664 O O . LEU A 1 85 ? -3.410 5.042 -2.591 1.00 92.06 85 LEU A O 1
ATOM 668 N N . LYS A 1 86 ? -4.986 4.186 -3.962 1.00 96.19 86 LYS A N 1
ATOM 669 C CA . LYS A 1 86 ? -5.991 3.945 -2.924 1.00 96.19 86 LYS A CA 1
ATOM 670 C C . LYS A 1 86 ? -5.902 2.492 -2.496 1.00 96.19 86 LYS A C 1
ATOM 672 O O . LYS A 1 86 ? -5.875 1.592 -3.334 1.00 96.19 86 LYS A O 1
ATOM 677 N N . GLY A 1 87 ? -5.819 2.259 -1.198 1.00 95.62 87 GLY A N 1
ATOM 678 C CA . GLY A 1 87 ? -5.531 0.960 -0.614 1.00 95.62 87 GLY A CA 1
ATOM 679 C C . GLY A 1 87 ? -6.609 0.505 0.351 1.00 95.62 87 GLY A C 1
ATOM 680 O O . GLY A 1 87 ? -7.192 1.308 1.083 1.00 95.62 87 GLY A O 1
ATOM 681 N N . LYS A 1 88 ? -6.836 -0.809 0.389 1.00 95.00 88 LYS A N 1
ATOM 682 C CA . LYS A 1 88 ? -7.594 -1.458 1.458 1.00 95.00 88 LYS A CA 1
ATOM 683 C C . LYS A 1 88 ? -6.697 -2.428 2.213 1.00 95.00 88 LYS A C 1
ATOM 685 O O . LYS A 1 88 ? -6.175 -3.376 1.625 1.00 95.00 88 LYS A O 1
ATOM 690 N N . ALA A 1 89 ? -6.514 -2.177 3.502 1.00 91.00 89 ALA A N 1
ATOM 691 C CA . ALA A 1 89 ? -5.587 -2.892 4.357 1.00 91.00 89 ALA A CA 1
ATOM 692 C C . ALA A 1 89 ? -6.291 -3.846 5.317 1.00 91.00 89 ALA A C 1
ATOM 694 O O . ALA A 1 89 ? -7.338 -3.566 5.894 1.00 91.00 89 ALA A O 1
ATOM 695 N N . THR A 1 90 ? -5.648 -4.988 5.503 1.00 87.88 90 THR A N 1
ATOM 696 C CA . THR A 1 90 ? -5.993 -6.024 6.471 1.00 87.88 90 THR A CA 1
ATOM 697 C C . THR A 1 90 ? -4.718 -6.457 7.193 1.00 87.88 90 THR A C 1
ATOM 699 O O . THR A 1 90 ? -3.618 -5.974 6.903 1.00 87.88 90 THR A O 1
ATOM 702 N N . CYS A 1 91 ? -4.835 -7.371 8.150 1.00 83.19 91 CYS A N 1
ATOM 703 C CA . CYS A 1 91 ? -3.690 -7.904 8.875 1.00 83.19 91 CYS A CA 1
ATOM 704 C C . CYS A 1 91 ? -2.723 -8.653 7.943 1.00 83.19 91 CYS A C 1
ATOM 706 O O . CYS A 1 91 ? -2.926 -9.817 7.613 1.00 83.19 91 CYS A O 1
ATOM 708 N N . GLY A 1 92 ? -1.646 -7.976 7.539 1.00 87.31 92 GLY A N 1
ATOM 709 C CA . GLY A 1 92 ? -0.579 -8.553 6.722 1.00 87.31 92 GLY A CA 1
ATOM 710 C C . GLY A 1 92 ? -0.812 -8.512 5.210 1.00 87.31 92 GLY A C 1
ATOM 711 O O . GLY A 1 92 ? -0.005 -9.075 4.470 1.00 87.31 92 GLY A O 1
ATOM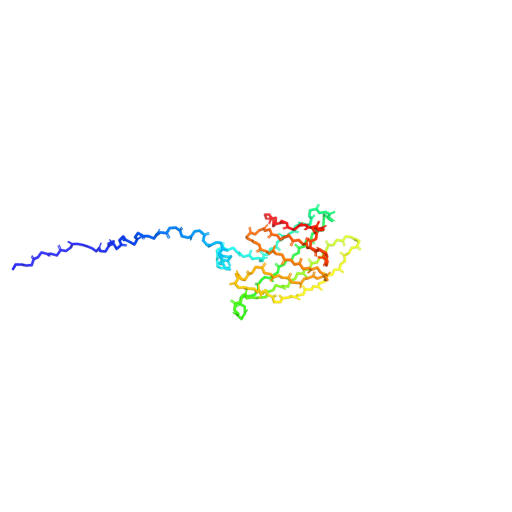 712 N N . TYR A 1 93 ? -1.865 -7.836 4.742 1.00 92.38 93 TYR A N 1
ATOM 713 C CA . TYR A 1 93 ? -2.141 -7.685 3.315 1.00 92.38 93 TYR A CA 1
ATOM 714 C C . TYR A 1 93 ? -2.785 -6.332 2.991 1.00 92.38 93 TYR A C 1
ATOM 716 O O . TYR A 1 93 ? -3.716 -5.908 3.678 1.00 92.38 93 TYR A O 1
ATOM 724 N N . ILE A 1 94 ? -2.313 -5.677 1.929 1.00 94.88 94 ILE A N 1
ATOM 725 C CA . ILE A 1 94 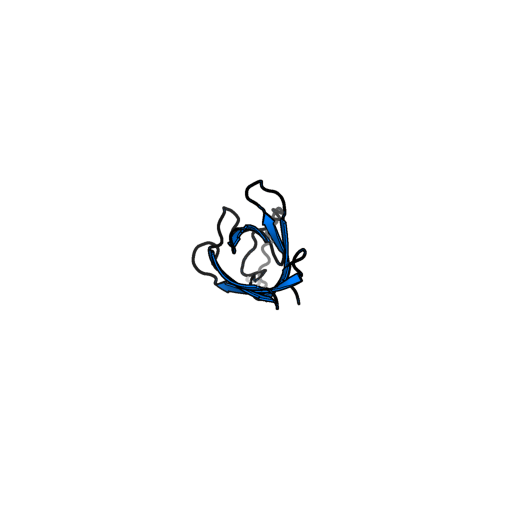? -2.882 -4.440 1.380 1.00 94.88 94 ILE A CA 1
ATOM 726 C C . ILE A 1 94 ? -3.160 -4.655 -0.105 1.00 94.88 94 ILE A C 1
ATOM 728 O O . ILE A 1 94 ? -2.245 -4.979 -0.860 1.00 94.88 94 ILE A O 1
ATOM 732 N N . ALA A 1 95 ? -4.402 -4.451 -0.534 1.00 96.69 95 ALA A N 1
ATOM 733 C CA . ALA A 1 95 ? -4.750 -4.384 -1.951 1.00 96.69 95 ALA A CA 1
ATOM 734 C C . ALA A 1 95 ? -4.725 -2.926 -2.413 1.00 96.69 95 ALA A C 1
ATOM 736 O O . ALA A 1 95 ? -5.300 -2.071 -1.741 1.00 96.69 95 ALA A O 1
ATOM 737 N N . TRP A 1 96 ? -4.083 -2.660 -3.550 1.00 96.81 96 TRP A N 1
ATOM 738 C CA . TRP A 1 96 ? -3.993 -1.334 -4.154 1.00 96.81 96 TRP A CA 1
ATOM 739 C C . TRP A 1 96 ? -4.837 -1.259 -5.411 1.00 96.81 96 TRP A C 1
ATOM 741 O O . TRP A 1 96 ? -4.753 -2.138 -6.272 1.00 96.81 96 TRP A O 1
ATOM 751 N N . PHE A 1 97 ? -5.592 -0.175 -5.522 1.00 95.44 97 PHE A N 1
ATOM 752 C CA . PHE A 1 97 ? -6.538 0.072 -6.592 1.00 95.44 97 PHE A CA 1
ATOM 753 C C . PHE A 1 97 ? -6.146 1.327 -7.372 1.00 95.44 97 PHE A C 1
ATOM 755 O O . PHE A 1 97 ? -5.627 2.289 -6.794 1.00 95.44 97 PHE A O 1
ATOM 762 N N . ASP A 1 98 ? -6.400 1.312 -8.679 1.00 91.81 98 ASP A N 1
ATOM 763 C CA . ASP A 1 98 ? -6.391 2.529 -9.487 1.00 91.81 98 ASP A CA 1
ATOM 764 C C . ASP A 1 98 ? -7.683 3.344 -9.290 1.00 91.81 98 ASP A C 1
ATOM 766 O O . ASP A 1 98 ? -8.585 2.977 -8.532 1.00 91.81 98 ASP A O 1
ATOM 770 N N . ASP A 1 99 ? -7.799 4.466 -9.999 1.00 89.75 99 ASP A N 1
ATOM 771 C CA . ASP A 1 99 ? -8.993 5.315 -9.935 1.00 89.75 99 ASP A CA 1
ATOM 772 C C . ASP A 1 99 ? -10.252 4.682 -10.549 1.00 89.75 99 ASP A C 1
ATOM 774 O O . ASP A 1 99 ? -11.354 5.184 -10.324 1.00 89.75 99 ASP A O 1
ATOM 778 N N . LYS A 1 100 ? -10.117 3.582 -11.299 1.00 91.69 100 LYS A N 1
ATOM 779 C CA . LYS A 1 100 ? -11.246 2.806 -11.831 1.00 91.69 100 LYS A CA 1
ATOM 780 C C . LYS A 1 100 ? -11.716 1.732 -10.847 1.00 91.69 100 LYS A C 1
ATOM 782 O O . LYS A 1 100 ? -12.767 1.140 -11.070 1.00 91.69 100 LYS A O 1
ATOM 787 N N . GLY A 1 101 ? -10.984 1.523 -9.750 1.00 89.56 101 GLY A N 1
ATOM 788 C CA . GLY A 1 101 ? -11.268 0.490 -8.759 1.00 89.56 101 GLY A CA 1
ATOM 789 C C . GLY A 1 101 ? -10.697 -0.880 -9.124 1.00 89.56 101 GLY A C 1
ATOM 790 O O . GLY A 1 101 ? -11.056 -1.866 -8.483 1.00 89.56 101 GLY A O 1
ATOM 791 N N . GLU A 1 102 ? -9.807 -0.955 -10.116 1.00 93.62 102 GLU A N 1
ATOM 792 C CA . GLU A 1 102 ? -9.149 -2.196 -10.515 1.00 93.62 102 GLU A CA 1
ATOM 793 C C . GLU A 1 102 ? -7.905 -2.443 -9.659 1.00 93.62 102 GLU A C 1
ATOM 795 O O . GLU A 1 102 ? -7.149 -1.520 -9.348 1.00 93.62 102 GLU A O 1
ATOM 800 N N . VAL A 1 103 ? -7.669 -3.701 -9.277 1.00 94.06 103 VAL A N 1
ATOM 801 C CA . VAL A 1 103 ? -6.494 -4.068 -8.473 1.00 94.06 103 VAL A CA 1
ATOM 802 C C . VAL A 1 103 ? -5.235 -3.971 -9.333 1.00 94.06 103 VAL A C 1
ATOM 804 O O . VAL A 1 103 ? -5.045 -4.750 -10.264 1.00 94.06 103 VAL A O 1
ATOM 807 N N . VAL A 1 104 ? -4.333 -3.054 -8.984 1.00 95.81 104 VAL A N 1
ATOM 808 C CA . VAL A 1 104 ? -3.077 -2.822 -9.722 1.00 95.81 104 VAL A CA 1
ATOM 809 C C . VAL A 1 104 ? -1.847 -3.378 -9.021 1.00 95.81 104 VAL A C 1
ATOM 811 O O . VAL A 1 104 ? -0.820 -3.624 -9.657 1.00 95.81 104 VAL A O 1
ATOM 814 N N . ASN A 1 105 ? -1.921 -3.581 -7.707 1.00 95.31 105 ASN A N 1
ATOM 815 C CA . ASN A 1 105 ? -0.859 -4.208 -6.934 1.00 95.31 105 ASN A CA 1
ATOM 816 C C . ASN A 1 105 ? -1.418 -4.766 -5.624 1.00 95.31 105 ASN A C 1
ATOM 818 O O . ASN A 1 105 ? -2.531 -4.459 -5.197 1.00 95.31 105 ASN A O 1
ATOM 822 N N . SER A 1 106 ? -0.617 -5.566 -4.941 1.00 95.44 106 SER A N 1
ATOM 823 C CA . SER A 1 106 ? -0.908 -5.994 -3.582 1.00 95.44 106 SER A CA 1
ATOM 824 C C . SER A 1 106 ? 0.376 -6.093 -2.794 1.00 95.44 106 SER A C 1
ATOM 826 O O . SER A 1 106 ? 1.391 -6.527 -3.331 1.00 95.44 106 SER A O 1
ATOM 828 N N . TRP A 1 107 ? 0.358 -5.685 -1.536 1.00 95.19 107 TRP A N 1
ATOM 829 C CA . TRP A 1 107 ? 1.494 -5.842 -0.644 1.00 95.19 107 TRP A CA 1
ATOM 830 C C . TRP A 1 107 ? 1.168 -6.895 0.390 1.00 95.19 107 TRP A C 1
ATOM 832 O O . TRP A 1 107 ? 0.125 -6.835 1.034 1.00 95.19 107 TRP A O 1
ATOM 842 N N . TYR A 1 108 ? 2.075 -7.841 0.570 1.00 93.69 108 TYR A N 1
ATOM 843 C CA . TYR A 1 108 ? 1.985 -8.829 1.632 1.00 93.69 108 TYR A CA 1
ATOM 844 C C . TYR A 1 108 ? 3.121 -8.611 2.615 1.00 93.69 108 TYR A C 1
ATOM 846 O O . TYR A 1 108 ? 4.247 -8.270 2.240 1.00 93.69 108 TYR A O 1
ATOM 854 N N . LYS A 1 109 ? 2.812 -8.777 3.895 1.00 91.44 109 LYS A N 1
ATOM 855 C CA . LYS A 1 109 ? 3.795 -8.636 4.957 1.00 91.44 109 LYS A CA 1
ATOM 856 C C . LYS A 1 109 ? 4.753 -9.819 4.920 1.00 91.44 109 LYS A C 1
ATOM 858 O O . LYS A 1 109 ? 4.335 -10.969 4.792 1.00 91.44 109 LYS A O 1
ATOM 863 N N . THR A 1 110 ? 6.040 -9.536 5.033 1.00 87.38 110 THR A N 1
ATOM 864 C CA . THR A 1 110 ? 7.082 -10.561 5.101 1.00 87.38 110 THR A CA 1
ATOM 865 C C . THR A 1 110 ? 7.495 -10.792 6.551 1.00 87.38 110 THR A C 1
ATOM 867 O O . THR A 1 110 ? 7.311 -9.916 7.400 1.00 87.38 110 THR A O 1
ATOM 870 N N . ARG A 1 111 ? 8.035 -11.985 6.820 1.00 73.00 111 ARG A N 1
ATOM 871 C CA . ARG A 1 111 ? 8.478 -12.409 8.153 1.00 73.00 111 ARG A CA 1
ATOM 872 C C . ARG A 1 111 ? 9.607 -11.538 8.706 1.00 73.00 111 ARG A C 1
ATOM 874 O O . ARG A 1 111 ? 10.428 -11.051 7.896 1.00 73.00 111 ARG A O 1
#

Foldseek 3Di:
DDDDDDDDDDPDPDDDPPLQLLPCVVAPPAAWKAKPVPRWIKGKHWDPDDDLTKIWMWTDDPVDTDIWIFQQDDPSSFWTQTPNWTWGDHRQKIFTADPVRDGPIMMGHDD

Nearest PDB structures (foldseek):
  6g4j-assembly1_A  TM=3.142E-01  e=4.648E+00  Bacillus subtilis subsp. subtilis str. 168

Mean predicted aligned error: 10.79 Å

Sequence (111 aa):
MATILSRRYVLIHSSACICFRSDPSECTWSGRWMGANTAHNIYCRYDNIGTCGSIDCSINHFTLKAQNSSDIYGDRCDRIDLFGLKGKATCGYIAWFDDKGEVVNSWYKTR

Solvent-accessible surface area (backbone atoms only — not comparable to full-atom values): 6633 Å² total; per-residue (Å²): 137,89,84,84,89,82,82,88,82,85,82,77,86,73,79,84,72,89,66,81,55,55,46,64,88,84,39,66,74,45,45,44,31,36,30,71,75,71,70,36,42,30,44,31,45,55,43,93,48,85,94,54,16,32,39,41,35,35,37,63,40,98,91,48,77,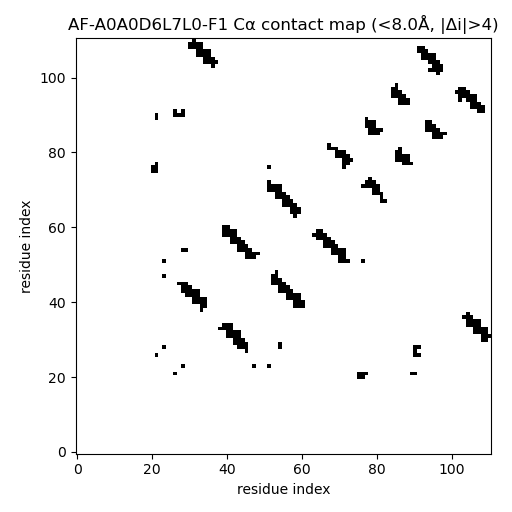50,74,46,64,33,61,36,35,67,101,54,43,32,34,39,54,50,92,93,30,46,30,46,50,51,80,55,37,32,45,27,25,51,96,86,68,48,79,72,39,35,34,37,55,52,135

Organism: NCBI:txid53326

pLDDT: mean 79.64, std 21.4, range [33.78, 96.81]